Protein AF-A0A659SHR9-F1 (afdb_monomer_lite)

Structure (mmCIF, N/CA/C/O backbone):
data_AF-A0A659SHR9-F1
#
_entry.id   AF-A0A659SHR9-F1
#
loop_
_atom_site.group_PDB
_atom_site.id
_atom_site.type_symbol
_atom_site.label_atom_id
_atom_site.label_alt_id
_atom_site.label_comp_id
_atom_site.label_asym_id
_atom_site.label_entity_id
_atom_site.label_seq_id
_atom_site.pdbx_PDB_ins_code
_atom_site.Cartn_x
_atom_site.Cartn_y
_atom_site.Cartn_z
_atom_site.occupancy
_atom_site.B_iso_or_equiv
_atom_site.auth_seq_id
_atom_site.auth_comp_id
_atom_site.auth_asym_id
_atom_site.auth_atom_id
_atom_site.pdbx_PDB_model_num
ATOM 1 N N . MET A 1 1 ? 16.583 -10.787 -30.328 1.00 81.94 1 MET A N 1
ATOM 2 C CA . MET A 1 1 ? 15.440 -9.853 -30.448 1.00 81.94 1 MET A CA 1
ATOM 3 C C . MET A 1 1 ? 14.571 -9.849 -29.188 1.00 81.94 1 MET A C 1
ATOM 5 O O . MET A 1 1 ? 14.542 -8.830 -28.518 1.00 81.94 1 MET A O 1
ATOM 9 N N . PHE A 1 2 ? 13.965 -10.972 -28.785 1.00 90.06 2 PHE A N 1
ATOM 10 C CA . PHE A 1 2 ? 13.115 -11.052 -27.579 1.00 90.06 2 PHE A CA 1
ATOM 11 C C . PHE A 1 2 ? 13.792 -10.624 -26.268 1.00 90.06 2 PHE A C 1
ATOM 13 O O . PHE A 1 2 ? 13.230 -9.824 -25.528 1.00 90.06 2 PHE A O 1
ATOM 20 N N . ALA A 1 3 ? 15.018 -11.087 -26.004 1.00 90.69 3 ALA A N 1
ATOM 21 C CA . ALA A 1 3 ? 15.749 -10.702 -24.793 1.00 90.69 3 ALA A CA 1
ATOM 22 C C . ALA A 1 3 ? 15.968 -9.180 -24.695 1.00 90.69 3 ALA A C 1
ATOM 24 O O . ALA A 1 3 ? 15.795 -8.598 -23.630 1.00 90.69 3 ALA A O 1
ATOM 25 N N . ALA A 1 4 ? 16.271 -8.521 -25.818 1.00 92.31 4 ALA A N 1
ATOM 26 C CA . ALA A 1 4 ? 16.449 -7.071 -25.861 1.00 92.31 4 ALA A CA 1
ATOM 27 C C . ALA A 1 4 ? 15.138 -6.320 -25.569 1.00 92.31 4 ALA A C 1
ATOM 29 O O . ALA A 1 4 ? 15.161 -5.308 -24.876 1.00 92.31 4 ALA A O 1
ATOM 30 N N . ILE A 1 5 ? 13.997 -6.840 -26.035 1.00 93.25 5 ILE A N 1
ATOM 31 C CA . ILE A 1 5 ? 12.672 -6.274 -25.740 1.00 93.25 5 ILE A CA 1
ATOM 32 C C . ILE A 1 5 ? 12.362 -6.388 -24.243 1.00 93.25 5 ILE A C 1
ATOM 34 O O . ILE A 1 5 ? 11.962 -5.405 -23.626 1.00 93.25 5 ILE A O 1
ATOM 38 N N . ILE A 1 6 ? 12.593 -7.560 -23.643 1.00 91.94 6 ILE A N 1
ATOM 39 C CA . ILE A 1 6 ? 12.350 -7.797 -22.210 1.00 91.94 6 ILE A CA 1
ATOM 40 C C . ILE A 1 6 ? 13.222 -6.876 -21.351 1.00 91.94 6 ILE A C 1
ATOM 42 O O . ILE A 1 6 ? 12.718 -6.216 -20.444 1.00 91.94 6 ILE A O 1
ATOM 46 N N . ILE A 1 7 ? 14.516 -6.781 -21.671 1.00 92.12 7 ILE A N 1
ATOM 47 C CA . ILE A 1 7 ? 15.451 -5.889 -20.975 1.00 92.12 7 ILE A CA 1
ATOM 48 C C . ILE A 1 7 ? 15.026 -4.426 -21.148 1.00 92.12 7 ILE A C 1
ATOM 50 O O . ILE A 1 7 ? 15.036 -3.671 -20.179 1.00 92.12 7 ILE A O 1
ATOM 54 N N . GLY A 1 8 ? 14.595 -4.030 -22.348 1.00 93.00 8 GLY A N 1
ATOM 55 C CA . GLY A 1 8 ? 14.088 -2.685 -22.616 1.00 93.00 8 GLY A CA 1
ATOM 56 C C . GLY A 1 8 ? 12.870 -2.333 -21.759 1.00 93.00 8 GLY A C 1
ATOM 57 O O . GLY A 1 8 ? 12.867 -1.295 -21.100 1.00 93.00 8 GLY A O 1
ATOM 58 N N . ILE A 1 9 ? 11.869 -3.219 -21.699 1.00 91.44 9 ILE A N 1
ATOM 59 C CA . ILE A 1 9 ? 10.678 -3.040 -20.850 1.00 91.44 9 ILE A CA 1
ATOM 60 C C . ILE A 1 9 ? 11.079 -2.943 -19.377 1.00 91.44 9 ILE A C 1
ATOM 62 O O . ILE A 1 9 ? 10.581 -2.073 -18.661 1.00 91.44 9 ILE A O 1
ATOM 66 N N . PHE A 1 10 ? 12.002 -3.795 -18.928 1.00 91.38 10 PHE A N 1
ATOM 67 C CA . PHE A 1 10 ? 12.490 -3.766 -17.556 1.00 91.38 10 PHE A CA 1
ATOM 68 C C . PHE A 1 10 ? 13.150 -2.421 -17.225 1.00 91.38 10 PHE A C 1
ATOM 70 O O . PHE A 1 10 ? 12.745 -1.766 -16.267 1.00 91.38 10 PHE A O 1
ATOM 77 N N . ILE A 1 11 ? 14.083 -1.945 -18.054 1.00 90.62 11 ILE A N 1
ATOM 78 C CA . ILE A 1 11 ? 14.757 -0.653 -17.852 1.00 90.62 11 ILE A CA 1
ATOM 79 C C . ILE A 1 11 ? 13.741 0.496 -17.816 1.00 90.62 11 ILE A C 1
ATOM 81 O O . ILE A 1 11 ? 13.778 1.314 -16.896 1.00 90.62 11 ILE A O 1
ATOM 85 N N . ILE A 1 12 ? 12.796 0.534 -18.762 1.00 92.06 12 ILE A N 1
ATOM 86 C CA . ILE A 1 12 ? 11.737 1.554 -18.799 1.00 92.06 12 ILE A CA 1
ATOM 87 C C . ILE A 1 12 ? 10.902 1.513 -17.515 1.00 92.06 12 ILE A C 1
ATOM 89 O O . ILE A 1 12 ? 10.620 2.559 -16.933 1.00 92.06 12 ILE A O 1
ATOM 93 N N . SER A 1 13 ? 10.547 0.319 -17.037 1.00 91.06 13 SER A N 1
ATOM 94 C CA . SER A 1 13 ? 9.751 0.162 -15.819 1.00 91.06 13 SER A CA 1
ATOM 95 C C . SER A 1 13 ? 10.474 0.630 -14.558 1.00 91.06 13 SER A C 1
ATOM 97 O O . SER A 1 13 ? 9.859 1.260 -13.697 1.00 91.06 13 SER A O 1
ATOM 99 N N . VAL A 1 14 ? 11.787 0.404 -14.470 1.00 87.94 14 VAL A N 1
ATOM 100 C CA . VAL A 1 14 ? 12.612 0.871 -13.352 1.00 87.94 14 VAL A CA 1
ATOM 101 C C . VAL A 1 14 ? 12.733 2.393 -13.376 1.00 87.94 14 VAL A C 1
ATOM 103 O O . VAL A 1 14 ? 12.564 3.035 -12.339 1.00 87.94 14 VAL A O 1
ATOM 106 N N . ILE A 1 15 ? 12.950 2.988 -14.555 1.00 88.75 15 ILE A N 1
ATOM 107 C CA . ILE A 1 15 ? 12.972 4.449 -14.723 1.00 88.75 15 ILE A CA 1
ATOM 108 C C . ILE A 1 15 ? 11.615 5.049 -14.339 1.00 88.75 15 ILE A C 1
ATOM 110 O O . ILE A 1 15 ? 11.567 6.028 -13.593 1.00 88.75 15 ILE A O 1
ATOM 114 N N . TYR A 1 16 ? 10.513 4.440 -14.785 1.00 88.25 16 TYR A N 1
ATOM 115 C CA . TYR A 1 16 ? 9.162 4.860 -14.423 1.00 88.25 16 TYR A CA 1
ATOM 116 C C . TYR A 1 16 ? 8.948 4.820 -12.905 1.00 88.25 16 TYR A C 1
ATOM 118 O O . TYR A 1 16 ? 8.570 5.834 -12.316 1.00 88.25 16 TYR A O 1
ATOM 126 N N . ALA A 1 17 ? 9.247 3.689 -12.258 1.00 85.25 17 ALA A N 1
ATOM 127 C CA . ALA A 1 17 ? 9.089 3.523 -10.817 1.00 85.25 17 ALA A CA 1
ATOM 128 C C . ALA A 1 17 ? 9.937 4.537 -10.030 1.00 85.25 17 ALA A C 1
ATOM 130 O O . ALA A 1 17 ? 9.434 5.172 -9.104 1.00 85.25 17 ALA A O 1
ATOM 131 N N . HIS A 1 18 ? 11.190 4.761 -10.447 1.00 84.88 18 HIS A N 1
ATOM 132 C CA . HIS A 1 18 ? 12.060 5.777 -9.855 1.00 84.88 18 HIS A CA 1
ATOM 133 C C . HIS A 1 18 ? 11.500 7.196 -10.029 1.00 84.88 18 HIS A C 1
ATOM 135 O O . HIS A 1 18 ? 11.504 7.978 -9.083 1.00 84.88 18 HIS A O 1
ATOM 141 N N . SER A 1 19 ? 10.988 7.532 -11.218 1.00 84.75 19 SER A N 1
ATOM 142 C CA . SER A 1 19 ? 10.431 8.860 -11.512 1.00 84.75 19 SER A CA 1
ATOM 143 C C . SER A 1 19 ? 9.163 9.180 -10.716 1.00 84.75 19 SER A C 1
ATOM 145 O O . SER A 1 19 ? 8.845 10.351 -10.513 1.00 84.75 19 SER A O 1
ATOM 147 N N . ARG A 1 20 ? 8.440 8.147 -10.262 1.00 81.38 20 ARG A N 1
ATOM 148 C CA . ARG A 1 20 ? 7.180 8.291 -9.526 1.00 81.38 20 ARG A CA 1
ATOM 149 C C . ARG A 1 20 ? 7.372 8.389 -8.011 1.00 81.38 20 ARG A C 1
ATOM 151 O O . ARG A 1 20 ? 6.453 8.826 -7.322 1.00 81.38 20 ARG A O 1
ATOM 158 N N . GLY A 1 21 ? 8.539 8.000 -7.497 1.00 76.50 21 GLY A N 1
ATOM 159 C CA . GLY A 1 21 ? 8.906 8.190 -6.096 1.00 76.50 21 GLY A CA 1
ATOM 160 C C . GLY A 1 21 ? 9.247 9.652 -5.803 1.00 76.50 21 GLY A C 1
ATOM 161 O O . GLY A 1 21 ? 10.077 10.245 -6.489 1.00 76.50 21 GLY A O 1
ATOM 162 N N . VAL A 1 22 ? 8.614 10.232 -4.781 1.00 75.88 22 VAL A N 1
ATOM 163 C CA . VAL A 1 22 ? 8.952 11.583 -4.291 1.00 75.88 22 VAL A CA 1
ATOM 164 C C . VAL A 1 22 ? 10.292 11.549 -3.554 1.00 75.88 22 VAL A C 1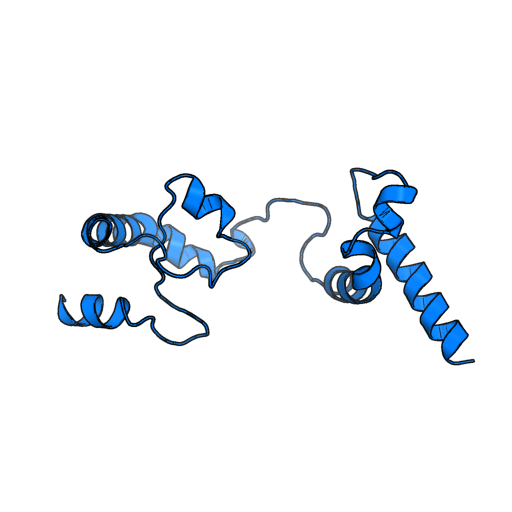
ATOM 166 O O . VAL A 1 22 ? 11.193 12.325 -3.860 1.00 75.88 22 VAL A O 1
ATOM 169 N N . GLU A 1 23 ? 10.446 10.581 -2.649 1.00 78.12 23 GLU A N 1
ATOM 170 C CA . GLU A 1 23 ? 11.690 10.322 -1.928 1.00 78.12 23 GLU A CA 1
ATOM 171 C C . GLU A 1 23 ? 12.563 9.341 -2.708 1.00 78.12 23 GLU A C 1
ATOM 173 O O . GLU A 1 23 ? 12.180 8.195 -2.966 1.00 78.12 23 GLU A O 1
ATOM 178 N N . LYS A 1 24 ? 13.760 9.788 -3.091 1.00 78.31 24 LYS A N 1
ATOM 179 C CA . LYS A 1 24 ? 14.684 8.985 -3.893 1.00 78.31 24 LYS A CA 1
ATOM 180 C C . LYS A 1 24 ? 15.651 8.242 -2.984 1.00 78.31 24 LYS A C 1
ATOM 182 O O . LYS A 1 24 ? 16.493 8.838 -2.318 1.00 78.31 24 LYS A O 1
ATOM 187 N N . GLN A 1 25 ? 15.556 6.916 -2.995 1.00 72.94 25 GLN A N 1
ATOM 188 C CA . GLN A 1 25 ? 16.558 6.060 -2.369 1.00 72.94 25 GLN A CA 1
ATOM 189 C C . GLN A 1 25 ? 17.886 6.146 -3.136 1.00 72.94 25 GLN A C 1
ATOM 191 O O . GLN A 1 25 ? 17.920 6.428 -4.335 1.00 72.94 25 GLN A O 1
ATOM 196 N N . LYS A 1 26 ? 19.001 5.864 -2.452 1.00 78.31 26 LYS A N 1
ATOM 197 C CA . LYS A 1 26 ? 20.306 5.712 -3.114 1.00 78.31 26 LYS A CA 1
ATOM 198 C C . LYS A 1 26 ? 20.208 4.613 -4.180 1.00 78.31 26 LYS A C 1
ATOM 200 O O . LYS A 1 26 ? 19.676 3.541 -3.892 1.00 78.31 26 LYS A O 1
ATOM 205 N N . LEU A 1 27 ? 20.772 4.849 -5.369 1.00 70.25 27 LEU A N 1
ATOM 206 C CA . LEU A 1 27 ? 20.717 3.919 -6.512 1.00 70.25 27 LEU A CA 1
ATOM 207 C C . LEU A 1 27 ? 21.140 2.488 -6.148 1.00 70.25 27 LEU A C 1
ATOM 209 O O . LEU A 1 27 ? 20.501 1.531 -6.574 1.00 70.25 27 LEU A O 1
ATOM 213 N N . SER A 1 28 ? 22.163 2.339 -5.301 1.00 74.69 28 SER A N 1
ATOM 214 C CA . SER A 1 28 ? 22.614 1.033 -4.814 1.00 74.69 28 SER A CA 1
ATOM 215 C C . SER A 1 28 ? 21.542 0.298 -4.011 1.00 74.69 28 SER A C 1
ATOM 217 O O . SER A 1 28 ? 21.366 -0.897 -4.187 1.00 74.69 28 SER A O 1
ATOM 219 N N . ARG A 1 29 ? 20.786 0.998 -3.162 1.00 74.81 29 ARG A N 1
ATOM 220 C CA . ARG A 1 29 ? 19.706 0.395 -2.371 1.00 74.81 29 ARG A CA 1
ATOM 221 C C . ARG A 1 29 ? 18.487 0.080 -3.229 1.00 74.81 29 ARG A C 1
ATOM 223 O O . ARG A 1 29 ? 17.820 -0.911 -2.978 1.00 74.81 29 ARG A O 1
ATOM 230 N N . GLN A 1 30 ? 18.219 0.902 -4.240 1.00 73.38 30 GLN A N 1
ATOM 231 C CA . GLN A 1 30 ? 17.083 0.712 -5.131 1.00 73.38 30 GLN A CA 1
ATOM 232 C C . GLN A 1 30 ? 17.271 -0.499 -6.052 1.00 73.38 30 GLN A C 1
ATOM 234 O O . GLN A 1 30 ? 16.339 -1.275 -6.219 1.00 73.38 30 GLN A O 1
ATOM 239 N N . LEU A 1 31 ? 18.466 -0.714 -6.608 1.00 73.31 31 LEU A N 1
ATOM 240 C CA . LEU A 1 31 ? 18.725 -1.833 -7.526 1.00 73.31 31 LEU A CA 1
ATOM 241 C C . LEU A 1 31 ? 18.552 -3.218 -6.883 1.00 73.31 31 LEU A C 1
ATOM 243 O O . LEU A 1 31 ? 18.182 -4.159 -7.578 1.00 73.31 31 LEU A O 1
ATOM 247 N N . PHE A 1 32 ? 18.783 -3.332 -5.573 1.00 74.69 32 PHE A N 1
ATOM 248 C CA . PHE A 1 32 ? 18.629 -4.585 -4.823 1.00 74.69 32 PHE A CA 1
ATOM 249 C C . PHE A 1 32 ? 17.325 -4.666 -4.020 1.00 74.69 32 PHE A C 1
ATOM 251 O O . PHE A 1 32 ? 17.138 -5.611 -3.257 1.00 74.69 32 PHE A O 1
ATOM 258 N N . ASP A 1 33 ? 16.426 -3.694 -4.170 1.00 76.25 33 ASP A N 1
ATOM 259 C CA . ASP A 1 33 ? 15.126 -3.735 -3.511 1.00 76.25 33 ASP A CA 1
ATOM 260 C C . ASP A 1 33 ? 14.141 -4.622 -4.290 1.00 76.25 33 ASP A C 1
ATOM 262 O O . ASP A 1 33 ? 14.097 -4.611 -5.525 1.00 76.25 33 ASP A O 1
ATOM 266 N N . HIS A 1 34 ? 13.296 -5.359 -3.567 1.00 74.50 34 HIS A N 1
ATOM 267 C CA . HIS A 1 34 ? 12.266 -6.226 -4.150 1.00 74.50 34 HIS A CA 1
ATOM 268 C C . HIS A 1 34 ? 11.294 -5.443 -5.048 1.00 74.50 34 HIS A C 1
ATOM 270 O O . HIS A 1 34 ? 10.774 -5.976 -6.032 1.00 74.50 34 HIS A O 1
ATOM 276 N N . SER A 1 35 ? 11.086 -4.158 -4.746 1.00 72.88 35 SER A N 1
ATOM 277 C CA . SER A 1 35 ? 10.241 -3.249 -5.524 1.00 72.88 35 SER A CA 1
ATOM 278 C C . SER A 1 35 ? 10.737 -3.034 -6.963 1.00 72.88 35 SER A C 1
ATOM 280 O O . SER A 1 35 ? 9.916 -2.894 -7.872 1.00 72.88 35 SER A O 1
ATOM 282 N N . THR A 1 36 ? 12.055 -3.078 -7.191 1.00 80.62 36 THR A N 1
ATOM 283 C CA . THR A 1 36 ? 12.686 -2.903 -8.511 1.00 80.62 36 THR A CA 1
ATOM 284 C C . THR A 1 36 ? 12.509 -4.134 -9.388 1.00 80.62 36 THR A C 1
ATOM 286 O O . THR A 1 36 ? 12.253 -4.005 -10.582 1.00 80.62 36 THR A O 1
ATOM 289 N N . PHE A 1 37 ? 12.560 -5.334 -8.806 1.00 84.31 37 PHE A N 1
ATOM 290 C CA . PHE A 1 37 ? 12.248 -6.560 -9.543 1.00 84.31 37 PHE A CA 1
ATOM 291 C C . PHE A 1 37 ? 10.776 -6.595 -9.985 1.00 84.31 37 PHE A C 1
ATOM 293 O O . PHE A 1 37 ? 10.463 -6.990 -11.105 1.00 84.31 37 PHE A O 1
ATOM 300 N N . MET A 1 38 ? 9.878 -6.093 -9.133 1.00 88.06 38 MET A N 1
ATOM 301 C CA . MET A 1 38 ? 8.445 -5.974 -9.421 1.00 88.06 38 MET A CA 1
ATOM 302 C C . MET A 1 38 ? 8.083 -4.727 -10.249 1.00 88.06 38 MET A C 1
ATOM 304 O O . MET A 1 38 ? 6.906 -4.506 -10.544 1.00 88.06 38 MET A O 1
ATOM 308 N N . ALA A 1 39 ? 9.063 -3.910 -10.660 1.00 87.19 39 ALA A N 1
ATOM 309 C CA . ALA A 1 39 ? 8.828 -2.653 -11.370 1.00 87.19 39 ALA A CA 1
ATOM 310 C C . ALA A 1 39 ? 7.996 -2.794 -12.659 1.00 87.19 39 ALA A C 1
ATOM 312 O O . ALA A 1 39 ? 7.119 -1.951 -12.851 1.00 87.19 39 ALA A O 1
ATOM 313 N N . PRO A 1 40 ? 8.160 -3.833 -13.509 1.00 88.44 40 PRO A N 1
ATOM 314 C CA . PRO A 1 40 ? 7.315 -4.002 -14.693 1.00 88.44 40 PRO A CA 1
ATOM 315 C C . PRO A 1 40 ? 5.835 -4.154 -14.340 1.00 88.44 40 PRO A C 1
ATOM 317 O O . PRO A 1 40 ? 4.986 -3.472 -14.911 1.00 88.44 40 PRO A O 1
ATOM 320 N N . ILE A 1 41 ? 5.529 -4.999 -13.353 1.00 88.69 41 ILE A N 1
ATOM 321 C CA . ILE A 1 41 ? 4.158 -5.263 -12.902 1.00 88.69 41 ILE A CA 1
ATOM 322 C C . ILE A 1 41 ? 3.569 -3.994 -12.279 1.00 88.69 41 ILE A C 1
ATOM 324 O O . ILE A 1 41 ? 2.484 -3.553 -12.660 1.00 88.69 41 ILE A O 1
ATOM 328 N N . ASN A 1 42 ? 4.328 -3.355 -11.387 1.00 87.75 42 ASN A N 1
ATOM 329 C CA . ASN A 1 42 ? 3.922 -2.121 -10.722 1.00 87.75 42 ASN A CA 1
ATOM 330 C C . ASN A 1 42 ? 3.695 -0.979 -11.720 1.00 87.75 42 ASN A C 1
ATOM 332 O O . ASN A 1 42 ? 2.731 -0.224 -11.582 1.00 87.75 42 ASN A O 1
ATOM 336 N N . MET A 1 43 ? 4.550 -0.851 -12.741 1.00 89.50 43 MET A N 1
ATOM 337 C CA . MET A 1 43 ? 4.388 0.130 -13.814 1.00 89.50 43 MET A CA 1
ATOM 338 C C . MET A 1 43 ? 3.048 -0.070 -14.514 1.00 89.50 43 MET A C 1
ATOM 340 O O . MET A 1 43 ? 2.297 0.891 -14.631 1.00 89.50 43 MET A O 1
ATOM 344 N N . PHE A 1 44 ? 2.714 -1.293 -14.932 1.00 89.62 44 PHE A N 1
ATOM 345 C CA . PHE A 1 44 ? 1.445 -1.551 -15.611 1.00 89.62 44 PHE A CA 1
ATOM 346 C C . PHE A 1 44 ? 0.237 -1.290 -14.711 1.00 89.62 44 PHE A C 1
ATOM 348 O O . PHE A 1 44 ? -0.644 -0.522 -15.098 1.00 89.62 44 PHE A O 1
ATOM 355 N N . MET A 1 45 ? 0.226 -1.841 -13.492 1.00 87.56 45 MET A N 1
ATOM 356 C CA . MET A 1 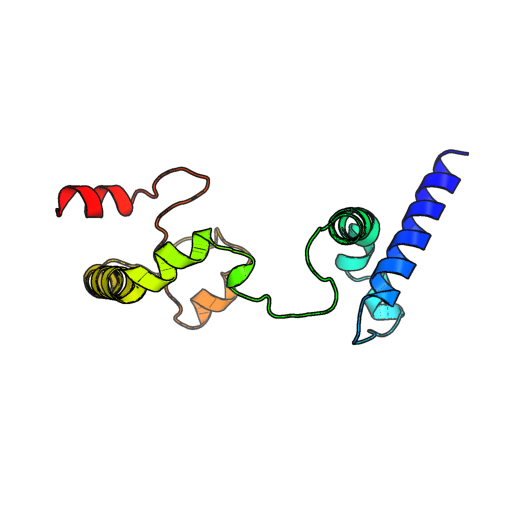45 ? -0.870 -1.634 -12.535 1.00 87.56 45 MET A CA 1
ATOM 357 C C . MET A 1 45 ? -1.146 -0.152 -12.293 1.00 87.56 45 MET A C 1
ATOM 359 O O . MET A 1 45 ? -2.290 0.276 -12.188 1.00 87.56 45 MET A O 1
ATOM 363 N N . THR A 1 46 ? -0.087 0.648 -12.211 1.00 86.69 46 THR A N 1
ATOM 364 C CA . THR A 1 46 ? -0.214 2.033 -11.763 1.00 86.69 46 THR A CA 1
ATOM 365 C C . THR A 1 46 ? -0.319 3.024 -12.910 1.00 86.69 46 THR A C 1
ATOM 367 O O . THR A 1 46 ? -0.933 4.073 -12.744 1.00 86.69 46 THR A O 1
ATOM 370 N N . ARG A 1 47 ? 0.182 2.676 -14.101 1.00 86.69 47 ARG A N 1
ATOM 371 C CA . ARG A 1 47 ? -0.026 3.455 -15.325 1.00 86.69 47 ARG A CA 1
ATOM 372 C C . ARG A 1 47 ? -1.470 3.392 -15.815 1.00 86.69 47 ARG A C 1
ATOM 374 O O . ARG A 1 47 ? -1.932 4.385 -16.380 1.00 86.69 47 ARG A O 1
ATOM 381 N N . PHE A 1 48 ? -2.128 2.248 -15.624 1.00 88.00 48 PHE A N 1
ATOM 382 C CA . PHE A 1 48 ? -3.513 1.999 -16.030 1.00 88.00 48 PHE A CA 1
ATOM 383 C C . PHE A 1 48 ? -4.533 2.172 -14.897 1.00 88.00 48 PHE A C 1
ATOM 385 O O . PHE A 1 48 ? -5.726 1.999 -15.129 1.00 88.00 48 PHE A O 1
ATOM 392 N N . SER A 1 49 ? -4.093 2.529 -13.687 1.00 84.56 49 SER A N 1
ATOM 393 C CA . SER A 1 49 ? -5.012 2.859 -12.598 1.00 84.56 49 SER A CA 1
ATOM 394 C C . SER A 1 49 ? -5.778 4.146 -12.908 1.00 84.56 49 SER A C 1
ATOM 396 O O . SER A 1 49 ? -5.202 5.126 -13.384 1.00 84.56 49 SER A O 1
ATOM 398 N N . THR A 1 50 ? -7.077 4.149 -12.613 1.00 81.31 50 THR A N 1
ATOM 399 C CA . THR A 1 50 ? -7.960 5.321 -12.712 1.00 81.31 50 THR A CA 1
ATOM 400 C C . THR A 1 50 ? -7.787 6.291 -11.541 1.00 81.31 50 THR A C 1
ATOM 402 O O . THR A 1 50 ? -8.264 7.423 -11.608 1.00 81.31 50 THR A O 1
ATOM 405 N N . LEU A 1 51 ? -7.097 5.871 -10.475 1.00 81.38 51 LEU A N 1
ATOM 406 C CA . LEU A 1 51 ? -6.904 6.672 -9.271 1.00 81.38 51 LEU A CA 1
ATOM 407 C C . LEU A 1 51 ? -5.732 7.662 -9.412 1.00 81.38 51 LEU A C 1
ATOM 409 O O . LEU A 1 51 ? -4.691 7.315 -9.982 1.00 81.38 51 LEU A O 1
ATOM 413 N N . PRO A 1 52 ? -5.843 8.881 -8.845 1.00 79.06 52 PRO A N 1
ATOM 414 C CA . PRO A 1 52 ? -4.760 9.861 -8.866 1.00 79.06 52 PRO A CA 1
ATOM 415 C C . PRO A 1 52 ? -3.459 9.333 -8.240 1.00 79.06 52 PRO A C 1
ATOM 417 O O . PRO A 1 52 ? -3.404 8.972 -7.068 1.00 79.06 52 PRO A O 1
ATOM 420 N N . ALA A 1 53 ? -2.365 9.347 -9.005 1.00 72.69 53 ALA A N 1
ATOM 421 C CA . ALA A 1 53 ? -1.100 8.722 -8.599 1.00 72.69 53 ALA A CA 1
ATOM 422 C C . ALA A 1 53 ? -0.276 9.506 -7.554 1.00 72.69 53 ALA A C 1
ATOM 424 O O . ALA A 1 53 ? 0.725 8.984 -7.062 1.00 72.69 53 ALA A O 1
ATOM 425 N N . LYS A 1 54 ? -0.637 10.766 -7.263 1.00 74.88 54 LYS A N 1
ATOM 426 C CA . LYS A 1 54 ? 0.184 11.717 -6.484 1.00 74.88 54 LYS A CA 1
ATOM 427 C C . LYS A 1 54 ? -0.374 12.064 -5.100 1.00 74.88 54 LYS A C 1
ATOM 429 O O . LYS A 1 54 ? 0.157 12.968 -4.461 1.00 74.88 54 LYS A O 1
ATOM 434 N N . GLN A 1 55 ? -1.412 11.375 -4.631 1.00 79.44 55 GLN A N 1
ATOM 435 C CA . GLN A 1 55 ? -2.023 11.660 -3.332 1.00 79.44 55 GLN A CA 1
ATOM 436 C C . GLN A 1 55 ? -2.050 10.416 -2.433 1.00 79.44 55 GLN A C 1
ATOM 438 O O . GLN A 1 55 ? -2.384 9.334 -2.911 1.00 79.44 55 GLN A O 1
ATOM 443 N N . PRO A 1 56 ? -1.694 10.553 -1.143 1.00 79.44 56 PRO A N 1
ATOM 444 C 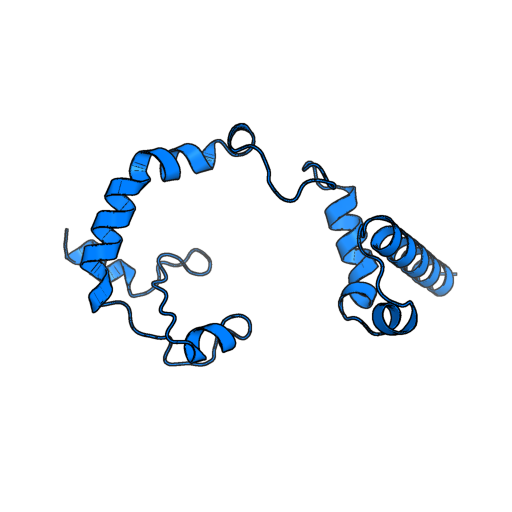CA . PRO A 1 56 ? -1.749 9.450 -0.185 1.00 79.44 56 PRO A CA 1
ATOM 445 C C . PRO A 1 56 ? -3.172 9.170 0.314 1.00 79.44 56 PRO A C 1
ATOM 447 O O . PRO A 1 56 ? -3.462 8.053 0.731 1.00 79.44 56 PRO A O 1
ATOM 450 N N . TYR A 1 57 ? -4.052 10.173 0.260 1.00 82.81 57 TYR A N 1
ATOM 451 C CA . TYR A 1 57 ? -5.442 10.081 0.692 1.00 82.81 57 TYR A CA 1
ATOM 452 C C . TYR A 1 57 ? -6.363 10.407 -0.479 1.00 82.81 57 TYR A C 1
ATOM 454 O O . TYR A 1 57 ? -6.113 11.340 -1.247 1.00 82.81 57 TYR A O 1
ATOM 462 N N . PHE A 1 58 ? -7.425 9.624 -0.621 1.00 86.50 58 PHE A N 1
ATOM 463 C CA . PHE A 1 58 ? -8.466 9.847 -1.613 1.00 86.50 58 PHE A CA 1
ATOM 464 C C . PHE A 1 58 ? -9.707 10.425 -0.946 1.00 86.50 58 PHE A C 1
ATOM 466 O O . PHE A 1 58 ? -9.943 10.191 0.239 1.00 86.50 58 PHE A O 1
ATOM 473 N N . ASP A 1 59 ? -10.484 11.185 -1.711 1.00 85.56 59 ASP A N 1
ATOM 474 C CA . ASP A 1 59 ? -11.776 11.658 -1.238 1.00 85.56 59 ASP A CA 1
ATOM 475 C C . ASP A 1 59 ? -12.738 10.468 -1.106 1.00 85.56 59 ASP A C 1
ATOM 477 O O . ASP A 1 59 ? -12.824 9.612 -1.987 1.00 85.56 59 ASP A O 1
ATOM 481 N N . THR A 1 60 ? -13.466 10.428 0.006 1.00 84.06 60 THR A N 1
ATOM 482 C CA . THR A 1 60 ? -14.529 9.457 0.280 1.00 84.06 60 THR A CA 1
ATOM 483 C C . THR A 1 60 ? -15.632 9.467 -0.779 1.00 84.06 60 THR A C 1
ATOM 485 O O . THR A 1 60 ? -16.245 8.432 -1.018 1.00 84.06 60 THR A O 1
ATOM 488 N N . THR A 1 61 ? -15.837 10.592 -1.476 1.00 84.75 61 THR A N 1
ATOM 489 C CA . THR A 1 61 ? -16.798 10.691 -2.589 1.00 84.75 61 THR A CA 1
ATOM 490 C C . THR A 1 61 ? -16.459 9.770 -3.764 1.00 84.75 61 THR A C 1
ATOM 492 O O . THR A 1 61 ? -17.355 9.373 -4.505 1.00 84.75 61 THR A O 1
ATOM 495 N N . ALA A 1 62 ? -15.188 9.382 -3.920 1.00 85.75 62 ALA A N 1
ATOM 496 C CA . ALA A 1 62 ? -14.754 8.442 -4.951 1.00 85.75 62 ALA A CA 1
ATOM 497 C C . ALA A 1 62 ? -15.118 6.978 -4.636 1.00 85.75 62 ALA A C 1
ATOM 499 O O . ALA A 1 62 ? -15.011 6.132 -5.521 1.00 85.75 62 ALA A O 1
ATOM 500 N N . PHE A 1 63 ? -15.541 6.683 -3.402 1.00 89.88 63 PHE A N 1
ATOM 501 C CA . PHE A 1 63 ? -15.854 5.335 -2.919 1.00 89.88 63 PHE A CA 1
ATOM 502 C C . PHE A 1 63 ? -17.222 5.325 -2.225 1.00 89.88 63 PHE A C 1
ATOM 504 O O . PHE A 1 63 ? -17.296 5.254 -0.993 1.00 89.88 63 PHE A O 1
ATOM 511 N N . PRO A 1 64 ? -18.327 5.410 -2.989 1.00 89.62 64 PRO A N 1
ATOM 512 C CA . PRO A 1 64 ? -19.671 5.450 -2.416 1.00 89.62 64 PRO A CA 1
ATOM 513 C C . PRO A 1 64 ? -19.990 4.206 -1.576 1.00 89.62 64 PRO A C 1
ATOM 515 O O . PRO A 1 64 ? -20.816 4.278 -0.669 1.00 89.62 64 PRO A O 1
ATOM 518 N N . GLU A 1 65 ? -19.311 3.073 -1.801 1.00 89.50 65 GLU A N 1
ATOM 519 C CA . GLU A 1 65 ? -19.525 1.862 -1.002 1.00 89.50 65 GLU A CA 1
ATOM 520 C C . GLU A 1 65 ? -19.112 2.044 0.468 1.00 89.50 65 GLU A C 1
ATOM 522 O O . GLU A 1 65 ? -19.660 1.383 1.355 1.00 89.50 65 GLU A O 1
ATOM 527 N N . LEU A 1 66 ? -18.183 2.968 0.753 1.00 91.19 66 LEU A N 1
ATOM 528 C CA . LEU A 1 66 ? -17.753 3.276 2.119 1.00 91.19 66 LEU A CA 1
ATOM 529 C C . LEU A 1 66 ? -18.830 4.004 2.922 1.00 91.19 66 LEU A C 1
ATOM 531 O O . LEU A 1 66 ? -18.812 3.923 4.150 1.00 91.19 66 LEU A O 1
ATOM 535 N N . GLN A 1 67 ? -19.795 4.655 2.264 1.00 91.62 67 GLN A N 1
ATOM 536 C CA . GLN A 1 67 ? -20.849 5.406 2.943 1.00 91.62 67 GLN A CA 1
ATOM 537 C C . GLN A 1 67 ? -21.624 4.520 3.924 1.00 91.62 67 GLN A C 1
ATOM 539 O O . GLN A 1 67 ? -21.871 4.925 5.057 1.00 91.62 67 GLN A O 1
ATOM 544 N N . LYS A 1 68 ? -21.905 3.266 3.550 1.00 92.12 68 LYS A N 1
ATOM 545 C CA . LYS A 1 68 ? -22.587 2.310 4.431 1.00 92.12 68 LYS A CA 1
ATOM 546 C C . LYS A 1 68 ? -21.785 2.015 5.702 1.00 92.12 68 LYS A C 1
ATOM 548 O O . LYS A 1 68 ? -22.371 1.890 6.777 1.00 92.12 68 LYS A O 1
ATOM 553 N N . LEU A 1 69 ? -20.458 1.910 5.599 1.00 91.50 69 LEU A N 1
ATOM 554 C CA . LEU A 1 69 ? -19.583 1.721 6.762 1.00 91.50 69 LEU A CA 1
ATOM 555 C C . LEU A 1 69 ? -19.558 2.977 7.636 1.00 91.50 69 LEU A C 1
ATOM 557 O O . LEU A 1 69 ? -19.615 2.872 8.859 1.00 91.50 69 LEU A O 1
ATOM 561 N N . THR A 1 70 ? -19.514 4.156 7.012 1.00 91.56 70 THR A N 1
ATOM 562 C CA . THR A 1 70 ? -19.546 5.441 7.712 1.00 91.56 70 THR A CA 1
ATOM 563 C C . THR A 1 70 ? -20.866 5.664 8.439 1.00 91.56 70 THR A C 1
ATOM 565 O O . THR A 1 70 ? -20.843 6.130 9.566 1.00 91.56 70 THR A O 1
ATOM 568 N N . GLU A 1 71 ? -22.006 5.308 7.853 1.00 95.38 71 GLU A N 1
ATOM 569 C CA . GLU A 1 71 ? -23.325 5.466 8.480 1.00 95.38 71 GLU A CA 1
ATOM 570 C C . GLU A 1 71 ? -23.534 4.499 9.653 1.00 95.38 71 GLU A C 1
ATOM 572 O O . GLU A 1 71 ? -24.139 4.863 10.656 1.00 95.38 71 GLU A O 1
ATOM 577 N N . ASN A 1 72 ? -22.992 3.280 9.564 1.00 95.56 72 ASN A N 1
ATOM 578 C CA . ASN A 1 72 ? -23.202 2.223 10.560 1.00 95.56 72 ASN A CA 1
ATOM 579 C C . ASN A 1 72 ? -22.037 2.074 11.557 1.00 95.56 72 ASN A C 1
ATOM 581 O O . ASN A 1 72 ? -21.953 1.076 12.274 1.00 95.56 72 ASN A O 1
ATOM 585 N N . TRP A 1 73 ? -21.130 3.053 11.632 1.00 95.50 73 TRP A N 1
ATOM 586 C CA . TRP A 1 73 ? -19.907 2.953 12.439 1.00 95.50 73 TRP A CA 1
ATOM 587 C C . TRP A 1 73 ? -20.174 2.716 13.936 1.00 95.50 73 TRP A C 1
ATOM 589 O O . TRP A 1 73 ? -19.408 2.008 14.592 1.00 95.50 73 TRP A O 1
ATOM 599 N N . GLN A 1 74 ? -21.263 3.275 14.479 1.00 96.94 74 GLN A N 1
ATOM 600 C CA . GLN A 1 74 ? -21.672 3.075 15.875 1.00 96.94 74 GLN A CA 1
ATOM 601 C C . GLN A 1 74 ? -22.080 1.628 16.137 1.00 96.94 74 GLN A C 1
ATOM 603 O O . GLN A 1 74 ? -21.600 1.034 17.098 1.00 96.94 74 GLN A O 1
ATOM 608 N N . VAL A 1 75 ? -22.891 1.050 15.248 1.00 94.31 75 VAL A N 1
ATOM 609 C CA . VAL A 1 75 ? -23.343 -0.345 15.347 1.00 94.31 75 VAL A CA 1
ATOM 610 C C . VAL A 1 75 ? -22.145 -1.290 15.280 1.00 94.31 75 VAL A C 1
ATOM 612 O O . VAL A 1 75 ? -21.972 -2.128 16.162 1.00 94.31 75 VAL A O 1
ATOM 615 N N . ILE A 1 76 ? -21.251 -1.081 14.305 1.00 91.25 76 ILE A N 1
ATOM 616 C CA . ILE A 1 76 ? -20.016 -1.868 14.153 1.00 91.25 76 ILE A CA 1
ATOM 617 C C . ILE A 1 76 ? -19.157 -1.773 15.423 1.00 91.25 76 ILE A C 1
ATOM 619 O O . ILE A 1 76 ? -18.634 -2.777 15.908 1.00 91.25 76 ILE A O 1
ATOM 623 N N . ARG A 1 77 ? -19.020 -0.571 15.999 1.00 91.56 77 ARG A N 1
ATOM 624 C CA . ARG A 1 77 ? -18.283 -0.360 17.253 1.00 91.56 77 ARG A CA 1
ATOM 625 C C . ARG A 1 77 ? -18.927 -1.103 18.423 1.00 91.56 77 ARG A C 1
ATOM 627 O O . ARG A 1 77 ? -18.210 -1.706 19.216 1.00 91.56 77 ARG A O 1
ATOM 634 N N . GLU A 1 78 ? -20.245 -1.045 18.561 1.00 93.69 78 GLU A N 1
ATOM 635 C CA . GLU A 1 78 ? -20.972 -1.715 19.643 1.00 93.69 78 GLU A CA 1
ATOM 636 C C . GLU A 1 78 ? -20.885 -3.242 19.541 1.00 93.69 78 GLU A C 1
ATOM 638 O O . GLU A 1 78 ? -20.713 -3.923 20.552 1.00 93.69 78 GLU A O 1
ATOM 643 N N . GLU A 1 79 ? -20.956 -3.796 18.332 1.00 88.56 79 GLU A N 1
ATOM 644 C CA . GLU A 1 79 ? -20.711 -5.220 18.080 1.00 88.56 79 GLU A CA 1
ATOM 645 C C . GLU A 1 79 ? -19.268 -5.609 18.409 1.00 88.56 79 GLU A C 1
ATOM 647 O O . GLU A 1 79 ? -19.037 -6.576 19.138 1.00 88.56 79 GLU A O 1
ATOM 652 N N . ALA A 1 80 ? -18.291 -4.815 17.966 1.00 87.38 80 ALA A N 1
ATOM 653 C CA . ALA A 1 80 ? -16.883 -5.057 18.263 1.00 87.38 80 ALA A CA 1
ATOM 654 C C . ALA A 1 80 ? -16.588 -5.022 19.774 1.00 87.38 80 ALA A C 1
ATOM 656 O O . ALA A 1 80 ? -15.843 -5.868 20.268 1.00 87.38 80 ALA A O 1
ATOM 657 N N . LEU A 1 81 ? -17.195 -4.095 20.526 1.00 88.69 81 LEU A N 1
ATOM 658 C CA . LEU A 1 81 ? -17.054 -4.018 21.986 1.00 88.69 81 LEU A CA 1
ATOM 659 C C . LEU A 1 81 ? -17.664 -5.233 22.692 1.00 88.69 81 LEU A C 1
ATOM 661 O O . LEU A 1 81 ? -17.063 -5.749 23.632 1.00 88.69 81 LEU A O 1
ATOM 665 N N . ARG A 1 82 ? -18.817 -5.732 22.227 1.00 86.75 82 ARG A N 1
ATOM 666 C CA . ARG A 1 82 ? -19.407 -6.979 22.746 1.00 86.75 82 ARG A CA 1
ATOM 667 C C . ARG A 1 82 ? -18.502 -8.182 22.485 1.00 86.75 82 ARG A C 1
ATOM 669 O O . ARG A 1 82 ? -18.355 -9.049 23.343 1.00 86.75 82 ARG A O 1
ATOM 676 N N . LEU A 1 83 ? -17.849 -8.210 21.327 1.00 83.44 83 LEU A N 1
ATOM 677 C CA . LEU A 1 83 ? -16.988 -9.314 20.906 1.00 83.44 83 LEU A CA 1
ATOM 678 C C . LEU A 1 83 ? -15.546 -9.213 21.417 1.00 83.44 83 LEU A C 1
ATOM 680 O O . LEU A 1 83 ? -14.800 -10.184 21.293 1.00 83.44 83 LEU A O 1
ATOM 684 N N . GLN A 1 84 ? -15.139 -8.097 22.029 1.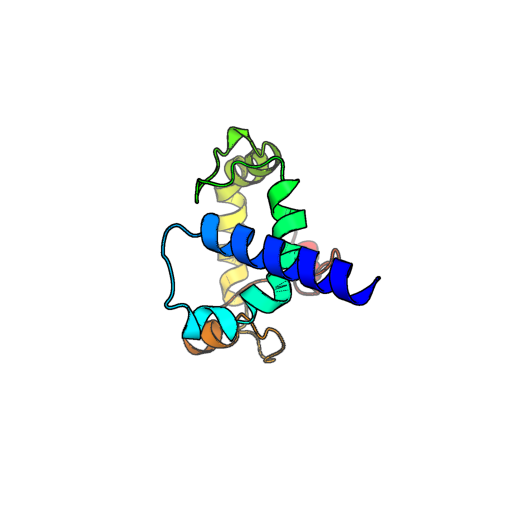00 81.06 84 GLN A N 1
ATOM 685 C CA . GLN A 1 84 ? -13.737 -7.839 22.382 1.00 81.06 84 GLN A CA 1
ATOM 686 C C . GLN A 1 84 ? -13.106 -8.949 23.238 1.00 81.06 84 GLN A C 1
ATOM 688 O O . GLN A 1 84 ? -11.939 -9.285 23.058 1.00 81.06 84 GLN A O 1
ATOM 693 N N . HIS A 1 85 ? -13.883 -9.557 24.140 1.00 76.94 85 HIS A N 1
ATOM 694 C CA . HIS A 1 85 ? -13.413 -10.618 25.036 1.00 76.94 85 HIS A CA 1
ATOM 695 C C . HIS A 1 85 ? -13.342 -11.998 24.361 1.00 76.94 85 HIS A C 1
ATOM 697 O O . HIS A 1 85 ? -12.734 -12.921 24.902 1.00 76.94 85 HIS A O 1
ATOM 703 N N . HIS A 1 86 ? -13.933 -12.142 23.173 1.00 72.31 86 HIS A N 1
ATOM 704 C CA . HIS A 1 86 ? -13.901 -13.358 22.360 1.00 72.31 86 HIS A CA 1
ATOM 705 C C . HIS A 1 86 ? -12.800 -13.331 21.291 1.00 72.31 86 HIS A C 1
ATOM 707 O O . HIS A 1 86 ? -12.431 -14.383 20.762 1.00 72.31 86 HIS A O 1
ATOM 713 N N . ILE A 1 87 ? -12.244 -12.153 20.993 1.00 70.94 87 ILE A N 1
ATOM 714 C CA . ILE A 1 87 ? -11.149 -11.983 20.039 1.00 70.94 87 ILE A CA 1
ATOM 715 C C . ILE A 1 87 ? -9.839 -12.407 20.710 1.00 70.94 87 ILE A C 1
ATOM 717 O O . ILE A 1 87 ? -9.327 -11.746 21.613 1.00 70.94 87 ILE A O 1
ATOM 721 N N . LYS A 1 88 ? -9.275 -13.526 20.254 1.00 65.50 88 LYS A N 1
ATOM 722 C CA . LYS A 1 88 ? -7.974 -14.018 20.719 1.00 65.50 88 LYS A CA 1
ATOM 723 C C . LYS A 1 88 ? -6.854 -13.497 19.826 1.00 65.50 88 LYS A C 1
ATOM 725 O O . LYS A 1 88 ? -7.036 -13.319 18.624 1.00 65.50 88 LYS A O 1
ATOM 730 N N . ALA A 1 89 ? -5.674 -13.301 20.413 1.00 61.84 89 ALA A N 1
ATOM 731 C CA . ALA A 1 89 ? -4.456 -13.106 19.636 1.00 61.84 89 ALA A CA 1
ATOM 732 C C . ALA A 1 89 ? -4.254 -14.296 18.683 1.00 61.84 89 ALA A C 1
ATOM 734 O O . ALA A 1 89 ? -4.567 -15.437 19.041 1.00 61.84 89 ALA A O 1
ATOM 735 N N . ALA A 1 90 ? -3.743 -14.028 17.479 1.00 59.81 90 ALA A N 1
ATOM 736 C CA . ALA A 1 90 ? -3.451 -15.072 16.507 1.00 59.81 90 ALA A CA 1
ATOM 737 C C . ALA A 1 90 ? -2.505 -16.108 17.140 1.00 59.81 90 ALA A C 1
ATOM 739 O O . ALA A 1 90 ? -1.384 -15.781 17.523 1.00 59.81 90 ALA A O 1
ATOM 740 N N . GLN A 1 91 ? -2.978 -17.348 17.298 1.00 54.22 91 GLN A N 1
ATOM 741 C CA . GLN A 1 91 ? -2.190 -18.435 17.898 1.00 54.22 91 GLN A CA 1
ATOM 742 C C . GLN A 1 91 ? -1.159 -19.019 16.924 1.00 54.22 91 GLN A C 1
ATOM 744 O O . GLN A 1 91 ? -0.181 -19.620 17.360 1.00 54.22 91 GLN A O 1
ATOM 749 N N . ALA A 1 92 ? -1.366 -18.838 15.618 1.00 57.56 92 ALA A N 1
ATOM 750 C CA . ALA A 1 92 ? -0.491 -19.342 14.570 1.00 57.56 92 ALA A CA 1
ATOM 751 C C . ALA A 1 92 ? 0.126 -18.175 13.787 1.00 57.56 92 ALA A C 1
ATOM 753 O O . ALA A 1 92 ? -0.583 -17.251 13.388 1.00 57.56 92 ALA A O 1
ATOM 754 N N . ASN A 1 93 ? 1.438 -18.240 13.532 1.00 59.50 93 ASN A N 1
ATOM 755 C CA . ASN A 1 93 ? 2.219 -17.263 12.751 1.00 59.50 93 ASN A CA 1
ATOM 756 C C . ASN A 1 93 ? 1.910 -17.326 11.239 1.00 59.50 93 ASN A C 1
ATOM 758 O O . ASN A 1 93 ? 2.812 -17.218 10.408 1.00 59.50 93 ASN A O 1
ATOM 762 N N . ASN A 1 94 ? 0.648 -17.529 10.871 1.00 63.22 94 ASN A N 1
ATOM 763 C CA . ASN A 1 94 ? 0.224 -17.770 9.493 1.00 63.22 94 ASN A CA 1
ATOM 764 C C . ASN A 1 94 ? 0.107 -16.475 8.675 1.00 63.22 94 ASN A C 1
ATOM 766 O O . ASN A 1 94 ? -0.159 -16.532 7.480 1.00 63.22 94 ASN A O 1
ATOM 770 N N . ASP A 1 95 ? 0.328 -15.318 9.304 1.00 63.88 95 ASP A N 1
ATOM 771 C CA . ASP A 1 95 ? 0.231 -14.010 8.670 1.00 63.88 95 ASP A CA 1
ATOM 772 C C . ASP A 1 95 ? 1.573 -13.266 8.747 1.00 63.88 95 ASP A C 1
ATOM 774 O O . ASP A 1 95 ? 1.884 -12.540 9.700 1.00 63.88 95 ASP A O 1
ATOM 778 N N . ALA A 1 96 ? 2.405 -13.487 7.725 1.00 59.72 96 ALA A N 1
ATOM 779 C CA . ALA A 1 96 ? 3.777 -12.988 7.659 1.00 59.72 96 ALA A CA 1
ATOM 780 C C . ALA A 1 96 ? 3.879 -11.456 7.787 1.00 59.72 96 ALA A C 1
ATOM 782 O O . ALA A 1 96 ? 4.874 -10.960 8.317 1.00 59.72 96 ALA A O 1
ATOM 783 N N . GLY A 1 97 ? 2.852 -10.713 7.353 1.00 63.06 97 GLY A N 1
ATOM 784 C CA . GLY A 1 97 ? 2.813 -9.252 7.436 1.00 63.06 97 GLY A CA 1
ATOM 785 C C . GLY A 1 97 ? 2.437 -8.715 8.820 1.00 63.06 97 GLY A C 1
ATOM 786 O O . GLY A 1 97 ? 2.838 -7.605 9.170 1.00 63.06 97 GLY A O 1
ATOM 787 N N . PHE A 1 98 ? 1.711 -9.497 9.629 1.00 64.50 98 PHE A N 1
ATOM 788 C CA . PHE A 1 98 ? 1.186 -9.052 10.926 1.00 64.50 98 PHE A CA 1
ATOM 789 C C . PHE A 1 98 ? 1.875 -9.669 12.151 1.00 64.50 98 PHE A C 1
ATOM 791 O O . PHE A 1 98 ? 1.685 -9.189 13.271 1.00 64.50 98 PHE A O 1
ATOM 798 N N . ASN A 1 99 ? 2.764 -10.646 11.953 1.00 69.62 99 ASN A N 1
ATOM 799 C CA . ASN A 1 99 ? 3.559 -11.275 13.017 1.00 69.62 99 ASN A CA 1
ATOM 800 C C . ASN A 1 99 ? 4.319 -10.273 13.912 1.00 69.62 99 ASN A C 1
ATOM 802 O O . ASN A 1 99 ? 4.490 -10.510 15.109 1.00 69.62 99 ASN A O 1
ATOM 806 N N . THR A 1 100 ? 4.769 -9.136 13.375 1.00 69.19 100 THR A N 1
ATOM 807 C CA . THR A 1 100 ? 5.430 -8.076 14.158 1.00 69.19 100 THR A CA 1
ATOM 808 C C . THR A 1 100 ? 4.462 -7.279 15.035 1.00 69.19 100 THR A C 1
ATOM 810 O O . THR A 1 100 ? 4.855 -6.858 16.122 1.00 69.19 100 THR A O 1
ATOM 813 N N . PHE A 1 101 ? 3.198 -7.126 14.630 1.00 69.44 101 PHE A N 1
ATOM 814 C CA . PHE A 1 101 ? 2.173 -6.438 15.420 1.00 69.44 101 PHE A CA 1
ATOM 815 C C . PHE A 1 101 ? 1.705 -7.286 16.609 1.00 69.44 101 PHE A C 1
ATOM 817 O O . PHE A 1 101 ? 1.566 -6.764 17.717 1.00 69.44 101 PHE A O 1
ATOM 824 N N . PHE A 1 102 ? 1.557 -8.606 16.434 1.00 71.19 102 PHE A N 1
ATOM 825 C CA . PHE A 1 102 ? 1.153 -9.512 17.521 1.00 71.19 102 PHE A CA 1
ATOM 826 C C . PHE A 1 102 ? 2.162 -9.540 18.681 1.00 71.19 102 PHE A C 1
ATOM 828 O O . PHE A 1 102 ? 1.773 -9.636 19.844 1.00 71.19 102 PHE A O 1
ATOM 835 N N . LYS A 1 103 ? 3.456 -9.336 18.395 1.00 69.00 103 LYS 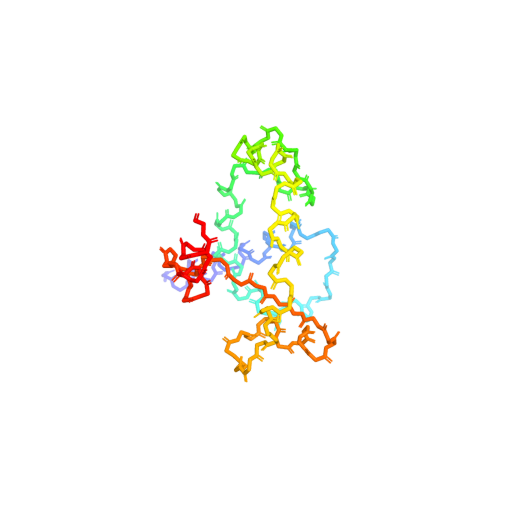A N 1
ATOM 836 C CA . LYS A 1 103 ? 4.504 -9.191 19.426 1.00 69.00 103 LYS A CA 1
ATOM 837 C C . LYS A 1 103 ? 4.342 -7.937 20.294 1.00 69.00 103 LYS A C 1
ATOM 839 O O . LYS A 1 103 ? 4.961 -7.852 21.352 1.00 69.00 103 LYS A O 1
ATOM 844 N N . ARG A 1 104 ? 3.538 -6.959 19.862 1.00 67.31 104 ARG A N 1
ATOM 845 C CA . ARG A 1 104 ? 3.296 -5.691 20.565 1.00 67.31 104 ARG A CA 1
ATOM 846 C C . ARG A 1 104 ? 1.871 -5.579 21.117 1.00 67.31 104 ARG A C 1
ATOM 848 O O . ARG A 1 104 ? 1.360 -4.473 21.244 1.00 67.31 104 ARG A O 1
ATOM 855 N N . PHE A 1 105 ? 1.258 -6.710 21.475 1.00 66.94 105 PHE A N 1
ATOM 856 C CA . PHE A 1 105 ? -0.070 -6.790 22.105 1.00 66.94 105 PHE A CA 1
ATOM 857 C C . PHE A 1 105 ? -1.242 -6.330 21.224 1.00 66.94 105 PHE A C 1
ATOM 859 O O . PHE A 1 105 ? -2.286 -5.934 21.735 1.00 66.94 105 PHE A O 1
ATOM 866 N N . TRP A 1 106 ? -1.101 -6.405 19.899 1.00 71.00 106 TRP A N 1
ATOM 867 C CA . TRP A 1 106 ? -2.235 -6.203 18.997 1.00 71.00 106 TRP A CA 1
ATOM 868 C C . TRP A 1 106 ? -3.073 -7.479 18.879 1.00 71.00 106 TRP A C 1
ATOM 870 O O . TRP A 1 106 ? -2.529 -8.576 18.777 1.00 71.00 106 TRP A O 1
ATOM 880 N N . ILE A 1 107 ? -4.397 -7.324 18.850 1.00 71.50 107 ILE A N 1
ATOM 881 C CA . ILE A 1 107 ? -5.373 -8.390 18.583 1.00 71.50 107 ILE A CA 1
ATOM 882 C C . ILE A 1 107 ? -6.271 -7.981 17.407 1.00 71.50 107 ILE A C 1
ATOM 884 O O . ILE A 1 107 ? -6.496 -6.792 17.185 1.00 71.50 107 ILE A O 1
ATOM 888 N N . ARG A 1 108 ? -6.763 -8.954 16.631 1.00 74.19 108 ARG A N 1
ATOM 889 C CA . ARG A 1 108 ? -7.615 -8.726 15.450 1.00 74.19 108 ARG A CA 1
ATOM 890 C C . ARG A 1 108 ? -8.744 -9.751 15.415 1.00 74.19 108 ARG A C 1
ATOM 892 O O . ARG A 1 108 ? -8.479 -10.942 15.547 1.00 74.19 108 ARG A O 1
ATOM 899 N N . GLY A 1 109 ? -9.973 -9.290 15.189 1.00 73.94 109 GLY A N 1
ATOM 900 C CA . GLY A 1 109 ? -11.112 -10.145 14.851 1.00 73.94 109 GLY A CA 1
ATOM 901 C C . GLY A 1 109 ? -11.324 -10.163 13.340 1.00 73.94 109 GLY A C 1
ATOM 902 O O . GLY A 1 109 ? -11.545 -9.109 12.750 1.00 73.94 109 GLY A O 1
ATOM 903 N N . TYR A 1 110 ? -11.220 -11.335 12.716 1.00 72.56 110 TYR A N 1
ATOM 904 C CA . TYR A 1 110 ? -11.588 -11.521 11.312 1.00 72.56 110 TYR A CA 1
ATOM 905 C C . TYR A 1 110 ? -13.088 -11.790 11.214 1.00 72.56 110 TYR A C 1
ATOM 907 O O . TYR A 1 110 ? -13.602 -12.648 11.931 1.00 72.56 110 TYR A O 1
ATOM 915 N N . LEU A 1 111 ? -13.756 -11.051 10.332 1.00 71.25 111 LEU A N 1
ATOM 916 C CA . LEU A 1 111 ? -15.137 -11.307 9.937 1.00 71.25 111 LEU A CA 1
ATOM 917 C C . LEU A 1 111 ? -15.102 -12.226 8.703 1.00 71.25 111 LEU A C 1
ATOM 919 O O . LEU A 1 111 ? -15.273 -13.436 8.822 1.00 71.25 111 LEU A O 1
ATOM 923 N N . LEU A 1 112 ? -14.664 -11.705 7.557 1.00 66.50 112 LEU A N 1
ATOM 924 C CA . LEU A 1 112 ? -14.542 -12.462 6.309 1.00 66.50 112 LEU A CA 1
ATOM 925 C C . LEU A 1 112 ? -13.071 -12.773 5.973 1.00 66.50 112 LEU A C 1
ATOM 927 O O . LEU A 1 112 ? -12.215 -11.893 6.099 1.00 66.50 112 LEU A O 1
ATOM 931 N N . TRP A 1 113 ? -12.775 -13.989 5.496 1.00 62.09 113 TRP A N 1
ATOM 932 C CA . TRP A 1 113 ? -11.486 -14.341 4.881 1.00 62.09 113 TRP A CA 1
ATOM 933 C C . TRP A 1 113 ? -11.707 -15.022 3.524 1.00 62.09 113 TRP A C 1
ATOM 935 O O . TRP A 1 113 ? -12.417 -16.017 3.444 1.00 62.09 113 TRP A O 1
ATOM 945 N N . ASP A 1 114 ? -11.114 -14.490 2.448 1.00 54.84 114 ASP A N 1
ATOM 946 C CA . ASP A 1 114 ? -11.232 -15.022 1.075 1.00 54.84 114 ASP A CA 1
ATOM 947 C C . ASP A 1 114 ? -12.677 -15.340 0.635 1.00 54.84 114 ASP A C 1
ATOM 949 O O . ASP A 1 114 ? -12.952 -16.339 -0.025 1.00 54.84 114 ASP A O 1
ATOM 953 N N . SER A 1 115 ? -13.625 -14.462 0.982 1.00 55.81 115 SER A N 1
ATOM 954 C CA . SER A 1 115 ? -15.071 -14.621 0.716 1.00 55.81 115 SER A CA 1
ATOM 955 C C . SER A 1 115 ? -15.761 -15.762 1.472 1.00 55.81 115 SER A C 1
ATOM 957 O O . SER A 1 115 ? -16.957 -15.979 1.288 1.00 55.81 115 SER A O 1
ATOM 959 N N . LEU A 1 116 ? -15.040 -16.461 2.347 1.00 53.91 116 LEU A N 1
ATOM 960 C CA . LEU A 1 116 ? -15.591 -17.419 3.290 1.00 53.91 116 LEU A CA 1
ATOM 961 C C . LEU A 1 116 ? -15.764 -16.738 4.647 1.00 53.91 116 LEU A C 1
ATOM 963 O O . LEU A 1 116 ? -14.874 -16.033 5.136 1.00 53.91 116 LEU A O 1
ATOM 967 N N . ALA A 1 117 ? -16.931 -16.951 5.249 1.00 57.06 117 ALA A N 1
ATOM 968 C CA . ALA A 1 117 ? -17.182 -16.576 6.630 1.00 57.06 117 ALA A CA 1
ATOM 969 C C . ALA A 1 117 ? -16.119 -17.227 7.522 1.00 57.06 117 ALA A C 1
ATOM 971 O O . ALA A 1 117 ? -15.878 -18.436 7.434 1.00 57.06 117 ALA A O 1
ATOM 972 N N . HIS A 1 118 ? -15.435 -16.441 8.356 1.00 55.91 118 HIS A N 1
ATOM 973 C CA . HIS A 1 118 ? -14.512 -17.025 9.321 1.00 55.91 118 HIS A CA 1
ATOM 974 C C . HIS A 1 118 ? -15.347 -17.810 10.352 1.00 55.91 118 HIS A C 1
ATOM 976 O O . HIS A 1 118 ? -16.383 -17.304 10.771 1.00 55.91 118 HIS A O 1
ATOM 982 N N . PRO A 1 119 ? -14.901 -18.967 10.882 1.00 53.53 119 PRO A N 1
ATOM 983 C CA . PRO A 1 119 ? -15.644 -19.736 11.902 1.00 53.53 119 PRO A CA 1
ATOM 984 C C . PRO A 1 119 ? -16.008 -18.963 13.190 1.00 53.53 119 PRO A C 1
ATOM 986 O O . PRO A 1 119 ? -16.660 -19.483 14.094 1.00 53.53 119 PRO A O 1
ATOM 989 N N . ALA A 1 120 ? -15.515 -17.731 13.336 1.00 52.06 120 ALA A N 1
ATOM 990 C CA . ALA A 1 120 ? -15.903 -16.820 14.402 1.00 52.06 120 ALA A CA 1
ATOM 991 C C . ALA A 1 120 ? -17.262 -16.139 14.129 1.00 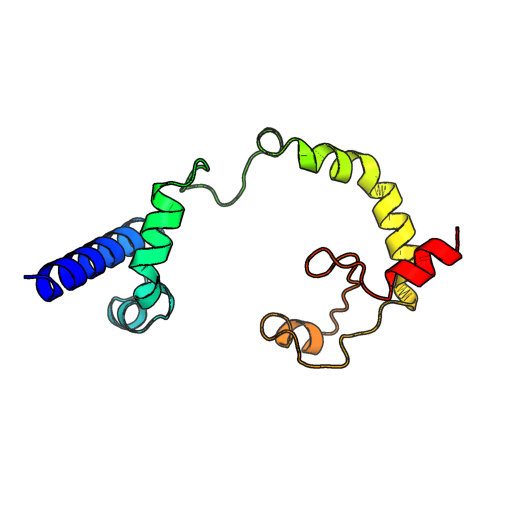52.06 120 ALA A C 1
ATOM 993 O O . ALA A 1 120 ? -17.939 -15.783 15.089 1.00 52.06 120 ALA A O 1
ATOM 994 N N . GLU A 1 121 ? -17.670 -16.001 12.862 1.00 51.91 121 GLU A N 1
ATOM 995 C CA . GLU A 1 121 ? -18.943 -15.411 12.428 1.00 51.91 121 GLU A CA 1
ATOM 996 C C . GLU A 1 121 ? -20.147 -16.315 12.707 1.00 51.91 121 GLU A C 1
ATOM 998 O O . GLU A 1 121 ? -21.200 -15.807 13.093 1.00 51.91 121 GLU A O 1
ATOM 1003 N N . ASP A 1 122 ? -19.997 -17.641 12.598 1.00 51.41 122 ASP A N 1
ATOM 1004 C CA . ASP A 1 122 ? -21.087 -18.593 12.877 1.00 51.41 122 ASP A CA 1
ATOM 1005 C C . ASP A 1 122 ? -21.647 -18.402 14.297 1.00 51.41 122 ASP A C 1
ATOM 1007 O O . ASP A 1 122 ? -22.856 -18.431 14.517 1.00 51.41 122 ASP A O 1
ATOM 1011 N N . ARG A 1 123 ? -20.772 -18.060 15.251 1.00 49.12 123 ARG A N 1
ATOM 1012 C CA . ARG A 1 123 ? -21.160 -17.772 16.640 1.00 49.12 123 ARG A CA 1
ATOM 1013 C C . ARG A 1 123 ? -21.829 -16.413 16.841 1.00 49.12 123 ARG A C 1
ATOM 1015 O O . ARG A 1 123 ? -22.543 -16.243 17.823 1.00 49.12 123 ARG A O 1
ATOM 1022 N N . VAL A 1 124 ? -21.618 -15.454 15.939 1.00 52.06 124 VAL A N 1
ATOM 1023 C CA . VAL A 1 124 ? -22.326 -14.161 15.960 1.00 52.06 124 VAL A CA 1
ATOM 1024 C C . VAL A 1 124 ? -23.757 -14.351 15.459 1.00 52.06 124 VAL A C 1
ATOM 1026 O O . VAL A 1 124 ? -24.686 -13.814 16.059 1.00 52.06 124 VAL A O 1
ATOM 1029 N N . ARG A 1 125 ? -23.940 -15.182 14.423 1.00 49.38 125 ARG A N 1
ATOM 1030 C CA . ARG A 1 125 ? -25.253 -15.538 13.863 1.00 49.38 125 ARG A CA 1
ATOM 1031 C C . ARG A 1 125 ? -26.140 -16.336 14.818 1.00 49.38 125 ARG A C 1
ATOM 1033 O O . ARG A 1 125 ? -27.346 -16.155 14.775 1.00 49.38 125 ARG A O 1
ATOM 1040 N N . GLU A 1 126 ? -25.565 -17.188 15.663 1.00 41.00 126 GLU A N 1
ATOM 1041 C CA . GLU A 1 126 ? -26.317 -17.970 16.662 1.00 41.00 126 GLU A CA 1
ATOM 1042 C C . GLU A 1 126 ? -26.719 -17.164 17.912 1.00 41.00 126 GLU A C 1
ATOM 1044 O O . GLU A 1 126 ? -27.562 -17.611 18.685 1.00 41.00 126 GLU A O 1
ATOM 1049 N N . SER A 1 127 ? -26.113 -15.991 18.134 1.00 43.94 127 SER A N 1
ATOM 1050 C CA . SER A 1 127 ? -26.369 -15.132 19.306 1.00 43.94 127 SER A CA 1
ATOM 1051 C C . SER A 1 127 ? -27.373 -13.991 19.071 1.00 43.94 127 SER A C 1
ATOM 1053 O O . SER A 1 127 ? -27.569 -13.165 19.967 1.00 43.94 127 SER A O 1
ATOM 1055 N N . GLN A 1 128 ? -27.968 -13.928 17.877 1.00 38.78 128 GLN A N 1
ATOM 1056 C CA . GLN A 1 128 ? -29.017 -12.985 17.461 1.00 38.78 128 GLN A CA 1
ATOM 1057 C C . GLN A 1 128 ? -30.354 -13.719 17.364 1.00 38.78 128 GLN A C 1
ATOM 1059 O O . GLN A 1 128 ? -31.371 -13.123 17.779 1.00 38.78 128 GLN A O 1
#

Foldseek 3Di:
DVVVVVVVLLVVLLVVVQVLDPDHDDPVCSVPDPCSVCSSVVCVCQVPDPDDSNDPDDDCVVPVVCVVCVVCVVVVVVVCVVCVVVFDQPPDPPDVVCNVVSVVVDTDDDQDDPNDGDPVPVVVVVVD

Radius of gyration: 21.44 Å; chains: 1; bounding box: 52×32×56 Å

Secondary structure (DSSP, 8-state):
-HHHHHHHHHHHHHHHHHHH-SS---HHHHHTSHHHHTHHHHHHHHHS-SS-TT-SS--GGG-TTHHHHHHTHHHHHHHHHHHTTT----SS---TTTHHHHTTT-----SEETTEEPTTTHHHHTT-

Sequence (128 aa):
MFAAIIIGIFIISVIYAHSRGVEKQKLSRQLFDHSTFMAPINMFMTRFSTLPAKQPYFDTTAFPELQKLTENWQVIREEALRLQHHIKAAQANNDAGFNTFFKRFWIRGYLLWDSLAHPAEDRVRESQ

InterPro domains:
  IPR051821 Aspartyl/Asparaginyl beta-hydroxylase domain-containing protein [PTHR46332] (11-120)

Organism: NCBI:txid436295

pLDDT: mean 77.19, std 13.81, range [38.78, 96.94]